Protein AF-A0A3N5PRI4-F1 (afdb_monomer_lite)

Structure (mmCIF, N/CA/C/O backbone):
data_AF-A0A3N5PRI4-F1
#
_entry.id   AF-A0A3N5PRI4-F1
#
loop_
_atom_site.group_PDB
_atom_site.id
_atom_site.type_symbol
_atom_site.label_atom_id
_atom_site.label_alt_id
_atom_site.label_comp_id
_atom_site.label_asym_id
_atom_site.label_entity_id
_atom_site.label_seq_id
_atom_site.pdbx_PDB_ins_code
_atom_site.Cartn_x
_atom_site.Cartn_y
_atom_site.Cartn_z
_atom_site.occupancy
_atom_site.B_iso_or_equiv
_atom_site.auth_seq_id
_atom_site.auth_comp_id
_atom_site.auth_asym_id
_atom_site.auth_atom_id
_atom_site.pdbx_PDB_model_num
ATOM 1 N N . MET A 1 1 ? -57.254 -23.069 -14.482 1.00 60.84 1 MET A N 1
ATOM 2 C CA . MET A 1 1 ? -56.593 -22.223 -13.458 1.00 60.84 1 MET A CA 1
ATOM 3 C C . MET A 1 1 ? -55.163 -22.670 -13.145 1.00 60.84 1 MET A C 1
ATOM 5 O O . MET A 1 1 ? -54.264 -21.875 -13.364 1.00 60.84 1 MET A O 1
ATOM 9 N N . LYS A 1 2 ? -54.900 -23.931 -12.757 1.00 69.81 2 LYS A N 1
ATOM 10 C CA . LYS A 1 2 ? -53.532 -24.426 -12.449 1.00 69.81 2 LYS A CA 1
ATOM 11 C C . LYS A 1 2 ? -52.490 -24.187 -13.560 1.00 69.81 2 LYS A C 1
ATOM 13 O O . LYS A 1 2 ? -51.388 -23.744 -13.274 1.00 69.81 2 LYS A O 1
ATOM 18 N N . LYS A 1 3 ? -52.858 -24.403 -14.830 1.00 80.75 3 LYS A N 1
ATOM 19 C CA . LYS A 1 3 ? -51.966 -24.170 -15.985 1.00 80.75 3 LYS A CA 1
ATOM 20 C C . LYS A 1 3 ? -51.536 -22.702 -16.135 1.00 80.75 3 LYS A C 1
ATOM 22 O O . LYS A 1 3 ? -50.388 -22.446 -16.457 1.00 80.75 3 LYS A O 1
ATOM 27 N N . ILE A 1 4 ? -52.434 -21.757 -15.849 1.00 90.44 4 ILE A N 1
ATOM 28 C CA . ILE A 1 4 ? -52.153 -20.313 -15.943 1.00 90.44 4 ILE A CA 1
ATOM 29 C C . ILE A 1 4 ? -51.148 -19.902 -14.863 1.00 90.44 4 ILE A C 1
ATOM 31 O O . ILE A 1 4 ? -50.201 -19.180 -15.147 1.00 90.44 4 ILE A O 1
ATOM 35 N N . VAL A 1 5 ? -51.313 -20.429 -13.645 1.00 91.06 5 VAL A N 1
ATOM 36 C CA . VAL A 1 5 ? -50.389 -20.181 -12.528 1.00 91.06 5 VAL A CA 1
ATOM 37 C C . VAL A 1 5 ? -48.994 -20.729 -12.832 1.00 91.06 5 VAL A C 1
ATOM 39 O O . VAL A 1 5 ? -48.007 -20.039 -12.608 1.00 91.06 5 VAL A O 1
ATOM 42 N N . ILE A 1 6 ? -48.903 -21.936 -13.400 1.00 92.19 6 ILE A N 1
ATOM 43 C CA . ILE A 1 6 ? -47.617 -22.538 -13.782 1.00 92.19 6 ILE A CA 1
ATOM 44 C C . ILE A 1 6 ? -46.915 -21.691 -14.849 1.00 92.19 6 ILE A C 1
ATOM 46 O O . ILE A 1 6 ? -45.735 -21.389 -14.704 1.00 92.19 6 ILE A O 1
ATOM 50 N N . VAL A 1 7 ? -47.639 -21.262 -15.887 1.00 93.88 7 VAL A N 1
ATOM 51 C CA . VAL A 1 7 ? -47.075 -20.416 -16.951 1.00 93.88 7 VAL A CA 1
ATOM 52 C C . VAL A 1 7 ? -46.583 -19.081 -16.387 1.00 93.88 7 VAL A C 1
ATOM 54 O O . VAL A 1 7 ? -45.462 -18.677 -16.685 1.00 93.88 7 VAL A O 1
ATOM 57 N N . ALA A 1 8 ? -47.363 -18.439 -15.514 1.00 94.06 8 ALA A N 1
ATOM 58 C CA . ALA A 1 8 ? -46.956 -17.197 -14.862 1.00 94.06 8 ALA A CA 1
ATOM 59 C C . ALA A 1 8 ? -45.675 -17.373 -14.027 1.00 94.06 8 ALA A C 1
ATOM 61 O O . ALA A 1 8 ? -44.766 -16.550 -14.120 1.00 94.06 8 ALA A O 1
ATOM 62 N N . LEU A 1 9 ? -45.561 -18.469 -13.266 1.00 93.31 9 LEU A N 1
ATOM 63 C CA . LEU A 1 9 ? -44.353 -18.770 -12.494 1.00 93.31 9 LEU A CA 1
ATOM 64 C C . LEU A 1 9 ? -43.129 -18.974 -13.391 1.00 93.31 9 LEU A C 1
ATOM 66 O O . LEU A 1 9 ? -42.048 -18.491 -13.058 1.00 93.31 9 LEU A O 1
ATOM 70 N N . VAL A 1 10 ? -43.275 -19.671 -14.519 1.00 95.62 10 VAL A N 1
ATOM 71 C CA . VAL A 1 10 ? -42.166 -19.876 -15.461 1.00 95.62 10 VAL A CA 1
ATOM 72 C C . VAL A 1 10 ? -41.699 -18.537 -16.030 1.00 95.62 10 VAL A C 1
ATOM 74 O O . VAL A 1 10 ? -40.504 -18.256 -16.007 1.00 95.62 10 VAL A O 1
ATOM 77 N N . CYS A 1 11 ? -42.624 -17.672 -16.455 1.00 96.25 11 CYS A N 1
ATOM 78 C CA . CYS A 1 11 ? -42.282 -16.343 -16.964 1.00 96.25 11 CYS A CA 1
ATOM 79 C C . CYS A 1 11 ? -41.551 -15.486 -15.921 1.00 96.25 11 CYS A C 1
ATOM 81 O O . CYS A 1 11 ? -40.554 -14.848 -16.252 1.00 96.25 11 CYS A O 1
ATOM 83 N N . ILE A 1 12 ? -42.002 -15.504 -14.662 1.00 97.00 12 ILE A N 1
ATOM 84 C CA . ILE A 1 12 ? -41.354 -14.763 -13.569 1.00 97.00 12 ILE A CA 1
ATOM 85 C C . ILE A 1 12 ? -39.934 -15.283 -13.324 1.00 97.00 12 ILE A C 1
ATOM 87 O O . ILE A 1 12 ? -39.006 -14.487 -13.221 1.00 97.00 12 ILE A O 1
ATOM 91 N N . ASN A 1 13 ? -39.735 -16.602 -13.281 1.00 96.38 13 ASN A N 1
ATOM 92 C CA . ASN A 1 13 ? -38.403 -17.179 -13.075 1.00 96.38 13 ASN A CA 1
ATOM 93 C C . ASN A 1 13 ? -37.444 -16.853 -14.226 1.00 96.38 13 ASN A C 1
ATOM 95 O O . ASN A 1 13 ? -36.287 -16.525 -13.980 1.00 96.38 13 ASN A O 1
ATOM 99 N N . VAL A 1 14 ? -37.922 -16.888 -15.473 1.00 96.00 14 VAL A N 1
ATOM 100 C CA . VAL A 1 14 ? -37.112 -16.504 -16.639 1.00 96.00 14 VAL A CA 1
ATOM 101 C C . VAL A 1 14 ? -36.749 -15.019 -16.587 1.00 96.00 14 VAL A C 1
ATOM 103 O O . VAL A 1 14 ? -35.591 -14.670 -16.802 1.00 96.00 14 VAL A O 1
ATOM 106 N N . ALA A 1 15 ? -37.696 -14.143 -16.242 1.00 95.00 15 ALA A N 1
ATOM 107 C CA . ALA A 1 15 ? -37.430 -12.714 -16.086 1.00 95.00 15 ALA A CA 1
ATOM 108 C C . ALA A 1 15 ? -36.403 -12.436 -14.974 1.00 95.00 15 ALA A C 1
ATOM 110 O O . ALA A 1 15 ? -35.487 -11.637 -15.166 1.00 95.00 15 ALA A O 1
ATOM 111 N N . LEU A 1 16 ? -36.510 -13.136 -13.840 1.00 93.56 16 LEU A N 1
ATOM 112 C CA . LEU A 1 16 ? -35.543 -13.052 -12.743 1.00 93.56 16 LEU A CA 1
ATOM 113 C C . LEU A 1 16 ? -34.152 -13.538 -13.165 1.00 93.56 16 LEU A C 1
ATOM 115 O O . LEU A 1 16 ? -33.159 -12.897 -12.828 1.00 93.56 16 LEU A O 1
ATOM 119 N N . LEU A 1 17 ? -34.068 -14.624 -13.940 1.00 92.31 17 LEU A N 1
ATOM 120 C CA . LEU A 1 17 ? -32.799 -15.138 -14.459 1.00 92.31 17 LEU A CA 1
ATOM 121 C C . LEU A 1 17 ? -32.121 -14.116 -15.383 1.00 92.31 17 LEU A C 1
ATOM 123 O O . LEU A 1 17 ? -30.932 -13.845 -15.242 1.00 92.31 17 LEU A O 1
ATOM 127 N N . ILE A 1 18 ? -32.884 -13.509 -16.295 1.00 93.06 18 ILE A N 1
ATOM 128 C CA . ILE A 1 18 ? -32.379 -12.472 -17.205 1.00 93.06 18 ILE A CA 1
ATOM 129 C C . ILE A 1 18 ? -31.904 -11.248 -16.420 1.00 93.06 18 ILE A C 1
ATOM 131 O O . ILE A 1 18 ? -30.838 -10.712 -16.721 1.00 93.06 18 ILE A O 1
ATOM 135 N N . ALA A 1 19 ? -32.654 -10.819 -15.402 1.00 91.00 19 ALA A N 1
ATOM 136 C CA . ALA A 1 19 ? -32.258 -9.703 -14.548 1.00 91.00 19 ALA A CA 1
ATOM 137 C C . ALA A 1 19 ? -30.940 -9.989 -13.809 1.00 91.00 19 ALA A C 1
ATOM 139 O O . ALA A 1 19 ? -30.077 -9.116 -13.741 1.00 91.00 19 ALA A O 1
ATOM 140 N N . LEU A 1 20 ? -30.755 -11.220 -13.320 1.00 85.88 20 LEU A N 1
ATOM 141 C CA . LEU A 1 20 ? -29.527 -11.639 -12.646 1.00 85.88 20 LEU A CA 1
ATOM 142 C C . LEU A 1 20 ? -28.322 -11.627 -13.597 1.00 85.88 20 LEU A C 1
ATOM 144 O O . LEU A 1 20 ? -27.259 -11.136 -13.235 1.00 85.88 20 LEU A O 1
ATOM 148 N N . LEU A 1 21 ? -28.501 -12.128 -14.822 1.00 84.69 21 LEU A N 1
ATOM 149 C CA . LEU A 1 21 ? -27.455 -12.152 -15.850 1.00 84.69 21 LEU A CA 1
ATOM 150 C C . LEU A 1 21 ? -27.137 -10.759 -16.413 1.00 84.69 21 LEU A C 1
ATOM 152 O O . LEU A 1 21 ? -26.014 -10.511 -16.839 1.00 84.69 21 LEU A O 1
ATOM 156 N N . SER A 1 22 ? -28.118 -9.853 -16.421 1.00 84.38 22 SER A N 1
ATOM 157 C CA . SER A 1 22 ? -27.944 -8.472 -16.892 1.00 84.38 22 SER A CA 1
ATOM 158 C C . SER A 1 22 ? -27.288 -7.575 -15.845 1.00 84.38 22 SER A C 1
ATOM 160 O O . SER A 1 22 ? -26.789 -6.501 -16.180 1.00 84.38 22 SER A O 1
ATOM 162 N N . HIS A 1 23 ? -27.277 -7.992 -14.577 1.00 79.00 23 HIS A N 1
ATOM 163 C CA . HIS A 1 23 ? -26.512 -7.305 -13.553 1.00 79.00 23 HIS A CA 1
ATOM 164 C C . HIS A 1 23 ? -25.037 -7.666 -13.724 1.00 79.00 23 HIS A C 1
ATOM 166 O O . HIS A 1 23 ? -24.561 -8.693 -13.245 1.00 79.00 23 HIS A O 1
ATOM 172 N N . SER A 1 24 ? -24.307 -6.812 -14.439 1.00 63.09 24 SER A N 1
ATOM 173 C CA . SER A 1 24 ? -22.852 -6.870 -14.510 1.00 63.09 24 SER A CA 1
ATOM 174 C C . SER A 1 24 ? -22.297 -6.859 -13.090 1.00 63.09 24 SER A C 1
ATOM 176 O O . SER A 1 24 ? -22.390 -5.847 -12.391 1.00 63.09 24 SER A O 1
ATOM 178 N N . THR A 1 25 ? -21.734 -7.989 -12.660 1.00 65.06 25 THR A N 1
ATOM 179 C CA . THR A 1 25 ? -20.953 -8.044 -11.428 1.00 65.06 25 THR A CA 1
ATOM 180 C C . THR A 1 25 ? -19.899 -6.945 -11.517 1.00 65.06 25 THR A C 1
ATOM 182 O O . THR A 1 25 ? -19.210 -6.889 -12.545 1.00 65.06 25 THR A O 1
ATOM 185 N N . PRO A 1 26 ? -19.759 -6.065 -10.508 1.00 65.19 26 PRO A N 1
ATOM 186 C CA . PRO A 1 26 ? -18.657 -5.120 -10.507 1.00 65.19 26 PRO A CA 1
ATOM 187 C C . PRO A 1 26 ? -17.379 -5.925 -10.712 1.00 65.19 26 PRO A C 1
ATOM 189 O O . PRO A 1 26 ? -17.216 -6.980 -10.095 1.00 65.19 26 PRO A O 1
ATOM 192 N N . THR A 1 27 ? -16.514 -5.470 -11.618 1.00 61.50 27 THR A N 1
ATOM 193 C CA . THR A 1 27 ? -15.192 -6.063 -11.802 1.00 61.50 27 THR A CA 1
ATOM 194 C C . THR A 1 27 ? -14.543 -6.139 -10.432 1.00 61.50 27 THR A C 1
ATOM 196 O O . THR A 1 27 ? -14.172 -5.115 -9.852 1.00 61.50 27 THR A O 1
ATOM 199 N N . ALA A 1 28 ? -14.467 -7.352 -9.888 1.00 53.19 28 ALA A N 1
ATOM 200 C CA . ALA A 1 28 ? -13.667 -7.618 -8.720 1.00 53.19 28 ALA A CA 1
ATOM 201 C C . ALA A 1 28 ? -12.236 -7.351 -9.170 1.00 53.19 28 ALA A C 1
ATOM 203 O O . ALA A 1 28 ? -11.653 -8.148 -9.904 1.00 53.19 28 ALA A O 1
ATOM 204 N N . ASN A 1 29 ? -11.703 -6.189 -8.796 1.00 56.12 29 ASN A N 1
ATOM 205 C CA . ASN A 1 29 ? -10.282 -5.909 -8.906 1.00 56.12 29 ASN A CA 1
ATOM 206 C C . ASN A 1 29 ? -9.587 -6.843 -7.907 1.00 56.12 29 ASN A C 1
ATOM 208 O O . ASN A 1 29 ? -9.276 -6.454 -6.783 1.00 56.12 29 ASN A O 1
ATOM 212 N N . ALA A 1 30 ? -9.453 -8.118 -8.276 1.00 51.19 30 ALA A N 1
ATOM 213 C CA . ALA A 1 30 ? -8.570 -9.037 -7.593 1.00 51.19 30 ALA A CA 1
ATOM 214 C C . ALA A 1 30 ? -7.160 -8.445 -7.660 1.00 51.19 30 ALA A C 1
ATOM 216 O O . ALA A 1 30 ? -6.798 -7.804 -8.652 1.00 51.19 30 ALA A O 1
ATOM 217 N N . GLN A 1 31 ? -6.393 -8.630 -6.584 1.00 55.97 31 GLN A N 1
ATOM 218 C CA . GLN A 1 31 ? -4.979 -8.267 -6.547 1.00 55.97 31 GLN A CA 1
ATOM 219 C C . GLN A 1 31 ? -4.313 -8.752 -7.837 1.00 55.97 31 GLN A C 1
ATOM 221 O O . GLN A 1 31 ? -4.594 -9.869 -8.279 1.00 55.97 31 GLN A O 1
ATOM 226 N N . ALA A 1 32 ? -3.515 -7.877 -8.455 1.00 52.47 32 ALA A N 1
ATOM 227 C CA . ALA A 1 32 ? -2.928 -8.108 -9.764 1.00 52.47 32 ALA A CA 1
ATOM 228 C C . ALA A 1 32 ? -2.379 -9.539 -9.872 1.00 52.47 32 ALA A C 1
ATOM 230 O O . ALA A 1 32 ? -1.618 -10.012 -9.027 1.00 52.47 32 ALA A O 1
ATOM 231 N N . TYR A 1 33 ? -2.815 -10.251 -10.909 1.00 52.50 33 TYR A N 1
ATOM 232 C CA . TYR A 1 33 ? -2.170 -11.491 -11.306 1.00 52.50 33 TYR A CA 1
ATOM 233 C C . TYR A 1 33 ? -0.752 -11.118 -11.751 1.00 52.50 33 TYR A C 1
ATOM 235 O O . TYR A 1 33 ? -0.605 -10.267 -12.629 1.00 52.50 33 TYR A O 1
ATOM 243 N N . HIS A 1 34 ? 0.241 -11.694 -11.066 1.00 48.88 34 HIS A N 1
ATOM 244 C CA . HIS A 1 34 ? 1.689 -11.478 -11.196 1.00 48.88 34 HIS A CA 1
ATOM 245 C C . HIS A 1 34 ? 2.121 -10.608 -12.392 1.00 48.88 34 HIS A C 1
ATOM 247 O O . HIS A 1 34 ? 2.009 -11.020 -13.548 1.00 48.88 34 HIS A O 1
ATOM 253 N N . GLY A 1 35 ? 2.711 -9.443 -12.102 1.00 54.91 35 GLY A N 1
ATOM 254 C CA . GLY A 1 35 ? 3.520 -8.697 -13.070 1.00 54.91 35 GLY A CA 1
ATOM 255 C C . GLY A 1 35 ? 2.858 -7.523 -13.796 1.00 54.91 35 GLY A C 1
ATOM 256 O O . GLY A 1 35 ? 3.546 -6.873 -14.581 1.00 54.91 35 GLY A O 1
ATOM 257 N N . GLN A 1 36 ? 1.585 -7.188 -13.545 1.00 57.00 36 GLN A N 1
ATOM 258 C CA . GLN A 1 36 ? 0.963 -6.005 -14.170 1.00 57.00 36 GLN A CA 1
ATOM 259 C C . GLN A 1 36 ? 0.871 -4.770 -13.268 1.00 57.00 36 GLN A C 1
ATOM 261 O O . GLN A 1 36 ? 0.952 -3.656 -13.783 1.00 57.00 36 GLN A O 1
ATOM 266 N N . THR A 1 37 ? 0.707 -4.916 -11.948 1.00 59.81 37 THR A N 1
ATOM 267 C CA . THR A 1 37 ? 0.780 -3.805 -10.973 1.00 59.81 37 THR A CA 1
ATOM 268 C C . THR A 1 37 ? 0.753 -4.357 -9.546 1.00 59.81 37 THR A C 1
ATOM 270 O O . THR A 1 37 ? -0.252 -4.309 -8.839 1.00 59.81 37 THR A O 1
ATOM 273 N N . ASP A 1 38 ? 1.883 -4.911 -9.119 1.00 76.12 38 ASP A N 1
ATOM 274 C CA . ASP A 1 38 ? 2.014 -5.532 -7.802 1.00 76.12 38 ASP A CA 1
ATOM 275 C C . ASP A 1 38 ? 2.357 -4.459 -6.757 1.00 76.12 38 ASP A C 1
ATOM 277 O O . ASP A 1 38 ? 3.512 -4.253 -6.376 1.00 76.12 38 ASP A O 1
ATOM 281 N N . TYR A 1 39 ? 1.332 -3.713 -6.340 1.00 83.81 39 TYR A N 1
ATOM 282 C CA . TYR A 1 39 ? 1.424 -2.789 -5.217 1.00 83.81 39 TYR A CA 1
ATOM 283 C C . TYR A 1 39 ? 0.995 -3.482 -3.927 1.00 83.81 39 TYR A C 1
ATOM 285 O O . TYR A 1 39 ? -0.121 -3.991 -3.829 1.00 83.81 39 TYR A O 1
ATOM 293 N N . ILE A 1 40 ? 1.854 -3.446 -2.910 1.00 87.31 40 ILE A N 1
ATOM 294 C CA . ILE A 1 40 ? 1.462 -3.790 -1.542 1.00 87.31 40 ILE A CA 1
ATOM 295 C C . ILE A 1 40 ? 1.203 -2.491 -0.790 1.00 87.31 40 ILE A C 1
ATOM 297 O O . ILE A 1 40 ? 2.064 -1.612 -0.744 1.00 87.31 40 ILE A O 1
ATOM 301 N N . VAL A 1 41 ? 0.020 -2.383 -0.188 1.00 89.94 41 VAL A N 1
ATOM 302 C CA . VAL A 1 41 ? -0.355 -1.259 0.671 1.00 89.94 41 VAL A CA 1
ATOM 303 C C . VAL A 1 41 ? -0.458 -1.757 2.102 1.00 89.94 41 VAL A C 1
ATOM 305 O O . VAL A 1 41 ? -1.181 -2.711 2.384 1.00 89.94 41 VAL A O 1
ATOM 308 N N . LEU A 1 42 ? 0.283 -1.117 3.000 1.00 89.06 42 LEU A N 1
ATOM 309 C CA . LEU A 1 42 ? 0.364 -1.477 4.412 1.00 89.06 42 LEU A CA 1
ATOM 310 C C . LEU A 1 42 ? 0.139 -0.231 5.259 1.00 89.06 42 LEU A C 1
ATOM 312 O O . LEU A 1 42 ? 0.661 0.840 4.950 1.00 89.06 42 LEU A O 1
ATOM 316 N N . THR A 1 43 ? -0.599 -0.376 6.351 1.00 91.19 43 THR A N 1
ATOM 317 C CA . THR A 1 43 ? -0.650 0.640 7.402 1.00 91.19 43 THR A CA 1
ATOM 318 C C . THR A 1 43 ? 0.452 0.371 8.422 1.00 91.19 43 THR A C 1
ATOM 320 O O . THR A 1 43 ? 0.826 -0.775 8.675 1.00 91.19 43 THR A O 1
ATOM 323 N N . GLY A 1 44 ? 1.002 1.430 9.004 1.00 88.19 44 GLY A N 1
ATOM 324 C CA . GLY A 1 44 ? 2.026 1.320 10.038 1.00 88.19 44 GLY A CA 1
ATOM 325 C C . GLY A 1 44 ? 2.234 2.641 10.761 1.00 88.19 44 GLY A C 1
ATOM 326 O O . GLY A 1 44 ? 1.602 3.638 10.429 1.00 88.19 44 GLY A O 1
ATOM 327 N N . ARG A 1 45 ? 3.133 2.657 11.745 1.00 87.88 45 ARG A N 1
ATOM 328 C CA . ARG A 1 45 ? 3.523 3.886 12.450 1.00 87.88 45 ARG A CA 1
ATOM 329 C C . ARG A 1 45 ? 4.817 4.450 11.872 1.00 87.88 45 ARG A C 1
ATOM 331 O O . ARG A 1 45 ? 5.806 3.734 11.721 1.00 87.88 45 ARG A O 1
ATOM 338 N N . ILE A 1 46 ? 4.805 5.743 11.580 1.00 85.62 46 ILE A N 1
ATOM 339 C CA . ILE A 1 46 ? 5.958 6.562 11.225 1.00 85.62 46 ILE A CA 1
ATOM 340 C C . ILE A 1 46 ? 6.502 7.170 12.523 1.00 85.62 46 ILE A C 1
ATOM 342 O O . ILE A 1 46 ? 5.905 8.075 13.102 1.00 85.62 46 ILE A O 1
ATOM 346 N N . GLY A 1 47 ? 7.650 6.679 12.988 1.00 83.12 47 GLY A N 1
ATOM 347 C CA . GLY A 1 47 ? 8.216 7.119 14.266 1.00 83.12 47 GLY A CA 1
ATOM 348 C C . GLY A 1 47 ? 7.354 6.677 15.451 1.00 83.12 47 GLY A C 1
ATOM 349 O O . GLY A 1 47 ? 6.835 5.561 15.454 1.00 83.12 47 GLY A O 1
ATOM 350 N N . THR A 1 48 ? 7.230 7.528 16.471 1.00 81.31 48 THR A N 1
ATOM 351 C CA . THR A 1 48 ? 6.452 7.208 17.674 1.00 81.31 48 THR A CA 1
ATOM 352 C C . THR A 1 48 ? 4.960 7.431 17.487 1.00 81.31 48 THR A C 1
ATOM 354 O O . THR A 1 48 ? 4.210 6.520 17.806 1.00 81.31 48 THR A O 1
ATOM 357 N N . ASP A 1 49 ? 4.497 8.553 16.931 1.00 81.00 49 ASP A N 1
ATOM 358 C CA . ASP A 1 49 ? 3.089 8.968 17.119 1.00 81.00 49 ASP A CA 1
ATOM 359 C C . ASP A 1 49 ? 2.282 9.216 15.842 1.00 81.00 49 ASP A C 1
ATOM 361 O O . ASP A 1 49 ? 1.106 9.572 15.919 1.00 81.00 49 ASP A O 1
ATOM 365 N N . THR A 1 50 ? 2.869 9.002 14.667 1.00 84.31 50 THR A N 1
ATOM 366 C CA . THR A 1 50 ? 2.183 9.264 13.399 1.00 84.31 50 THR A CA 1
ATOM 367 C C . THR A 1 50 ? 1.787 7.955 12.730 1.00 84.31 50 THR A C 1
ATOM 369 O O . THR A 1 50 ? 2.631 7.093 12.506 1.00 84.31 50 THR A O 1
ATOM 372 N N . ASP A 1 51 ? 0.512 7.797 12.381 1.00 86.38 51 ASP A N 1
ATOM 373 C CA . ASP A 1 51 ? 0.064 6.695 11.527 1.00 86.38 51 ASP A CA 1
ATOM 374 C C . ASP A 1 51 ? 0.336 7.035 10.061 1.00 86.38 51 ASP A C 1
ATOM 376 O O . ASP A 1 51 ? 0.082 8.149 9.609 1.00 86.38 51 ASP A O 1
ATOM 380 N N . GLY A 1 52 ? 0.820 6.059 9.306 1.00 90.50 52 GLY A N 1
ATOM 381 C CA . GLY A 1 52 ? 1.178 6.221 7.909 1.00 90.50 52 GLY A CA 1
ATOM 382 C C . GLY A 1 52 ? 0.756 5.050 7.043 1.00 90.50 52 GLY A C 1
ATOM 383 O O . GLY A 1 52 ? 0.439 3.953 7.516 1.00 90.50 52 GLY A O 1
ATOM 384 N N . VAL A 1 53 ? 0.793 5.298 5.739 1.00 92.81 53 VAL A N 1
ATOM 385 C C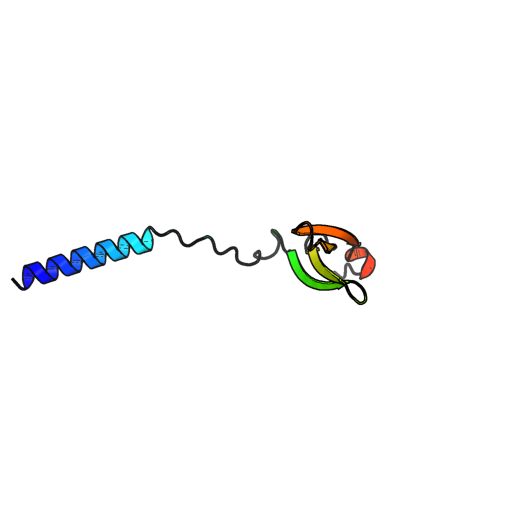A . VAL A 1 53 ? 0.566 4.286 4.710 1.00 92.81 53 VAL A CA 1
ATOM 386 C C . VAL A 1 53 ? 1.853 4.082 3.928 1.00 92.81 53 VAL A C 1
ATOM 388 O O . VAL A 1 53 ? 2.436 5.024 3.393 1.00 92.81 53 VAL A O 1
ATOM 391 N N . TYR A 1 54 ? 2.280 2.833 3.830 1.00 92.25 54 TYR A N 1
ATOM 392 C CA . TYR A 1 54 ? 3.420 2.416 3.034 1.00 92.25 54 TYR A CA 1
ATOM 393 C C . TYR A 1 54 ? 2.908 1.761 1.760 1.00 92.25 54 TYR A C 1
ATOM 395 O O . TYR A 1 54 ? 2.138 0.803 1.812 1.00 92.25 54 TYR A O 1
ATOM 403 N N . ILE A 1 55 ? 3.348 2.276 0.618 1.00 92.88 55 ILE A N 1
ATOM 404 C CA . ILE A 1 55 ? 3.072 1.698 -0.693 1.00 92.88 55 ILE A CA 1
ATOM 405 C C . ILE A 1 55 ? 4.377 1.131 -1.230 1.00 92.88 55 ILE A C 1
ATOM 407 O O . ILE A 1 55 ? 5.346 1.868 -1.423 1.00 92.88 55 ILE A O 1
ATOM 411 N N . VAL A 1 56 ? 4.398 -0.174 -1.469 1.00 91.25 56 VAL A N 1
ATOM 412 C CA . VAL A 1 56 ? 5.527 -0.888 -2.062 1.00 91.25 56 VAL A CA 1
ATOM 413 C C . VAL A 1 56 ? 5.184 -1.229 -3.503 1.00 91.25 56 VAL A C 1
ATOM 415 O O . VAL A 1 56 ? 4.281 -2.016 -3.756 1.00 91.25 56 VAL A O 1
ATOM 418 N N . ASP A 1 57 ? 5.921 -0.640 -4.436 1.00 89.75 57 ASP A N 1
ATOM 419 C CA . ASP A 1 57 ? 5.944 -1.016 -5.846 1.00 89.75 57 ASP A CA 1
ATOM 420 C C . ASP A 1 57 ? 6.902 -2.201 -6.006 1.00 89.75 57 ASP A C 1
ATOM 422 O O . ASP A 1 57 ? 8.128 -2.026 -5.970 1.00 89.75 57 ASP A O 1
ATOM 426 N N . LEU A 1 58 ? 6.356 -3.413 -6.137 1.00 85.00 58 LEU A N 1
ATOM 427 C CA . LEU A 1 58 ? 7.164 -4.626 -6.265 1.00 85.00 58 LEU A CA 1
ATOM 428 C C . LEU A 1 58 ? 7.901 -4.681 -7.608 1.00 85.00 58 LEU A C 1
ATOM 430 O O . LEU A 1 58 ? 9.045 -5.133 -7.651 1.00 85.00 58 LEU A O 1
ATOM 434 N N . ALA A 1 59 ? 7.305 -4.143 -8.676 1.00 83.88 59 ALA A N 1
ATOM 435 C CA . ALA A 1 59 ? 7.918 -4.109 -10.002 1.00 83.88 59 ALA A CA 1
ATOM 436 C C . ALA A 1 59 ? 9.151 -3.195 -10.028 1.00 83.88 59 ALA A C 1
ATOM 438 O O . ALA A 1 59 ? 10.215 -3.571 -10.517 1.00 83.88 59 ALA A O 1
AT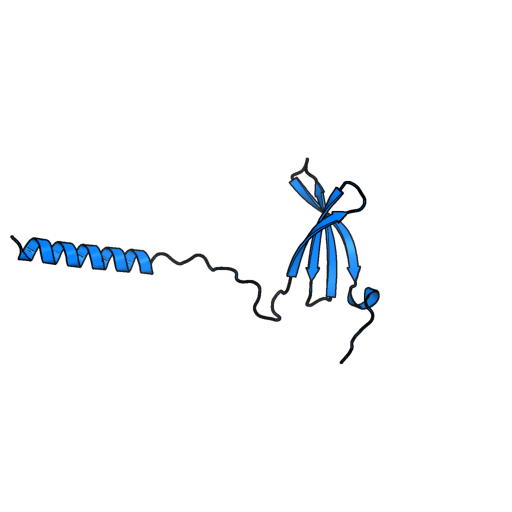OM 439 N N . LYS A 1 60 ? 9.039 -1.992 -9.453 1.00 86.69 60 LYS A N 1
ATOM 440 C CA . LYS A 1 60 ? 10.152 -1.029 -9.384 1.00 86.69 60 LYS A CA 1
ATOM 441 C C . LYS A 1 60 ? 11.068 -1.257 -8.188 1.00 86.69 60 LYS A C 1
ATOM 443 O O . LYS A 1 60 ? 12.081 -0.564 -8.082 1.00 86.69 60 LYS A O 1
ATOM 448 N N . ARG A 1 61 ? 10.706 -2.170 -7.280 1.00 87.94 61 ARG A N 1
ATOM 449 C CA . ARG A 1 61 ? 11.355 -2.371 -5.976 1.00 87.94 61 ARG A CA 1
ATOM 450 C C . ARG A 1 61 ? 11.543 -1.037 -5.245 1.00 87.94 61 ARG A C 1
ATOM 452 O O . ARG A 1 61 ? 12.634 -0.703 -4.781 1.00 87.94 61 ARG A O 1
ATOM 459 N N . LYS A 1 62 ? 10.478 -0.237 -5.177 1.00 91.62 62 LYS A N 1
ATOM 460 C CA . LYS A 1 62 ? 10.459 1.071 -4.505 1.00 91.62 62 LYS A CA 1
ATOM 461 C C . LYS A 1 62 ? 9.371 1.094 -3.450 1.00 91.62 62 LYS A C 1
ATOM 463 O O . LYS A 1 62 ? 8.311 0.518 -3.643 1.00 91.62 62 LYS A O 1
ATOM 468 N N . MET A 1 63 ? 9.619 1.800 -2.360 1.00 92.88 63 MET A N 1
ATOM 469 C CA . MET A 1 63 ? 8.627 2.035 -1.320 1.00 92.88 63 MET A CA 1
ATOM 470 C C . MET A 1 63 ? 8.455 3.532 -1.105 1.00 92.88 63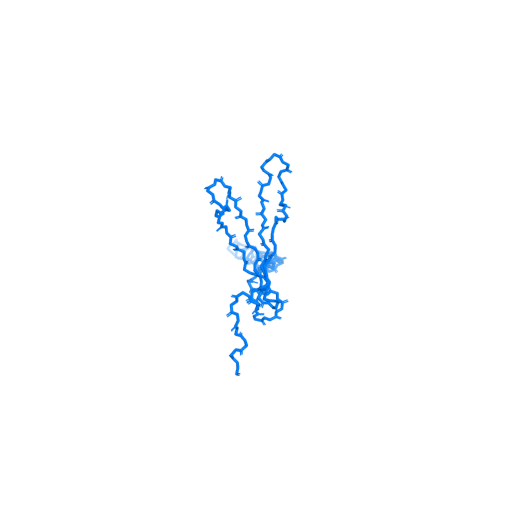 MET A C 1
ATOM 472 O O . MET A 1 63 ? 9.443 4.264 -1.054 1.00 92.88 63 MET A O 1
ATOM 476 N N . ILE A 1 64 ? 7.215 3.981 -0.947 1.00 94.62 64 ILE A N 1
ATOM 477 C CA . ILE A 1 64 ? 6.883 5.352 -0.562 1.00 94.62 64 ILE A CA 1
ATOM 478 C C . ILE A 1 64 ? 6.043 5.305 0.710 1.00 94.62 64 ILE A C 1
ATOM 480 O O . ILE A 1 64 ? 5.098 4.528 0.815 1.00 94.62 64 ILE A O 1
ATOM 484 N N . CYS A 1 65 ? 6.416 6.135 1.673 1.00 93.75 65 CYS A N 1
ATOM 485 C CA . CYS A 1 65 ? 5.690 6.353 2.908 1.00 93.75 65 CYS A CA 1
ATOM 486 C C . CYS A 1 65 ? 4.883 7.650 2.801 1.00 93.75 65 CYS A C 1
ATOM 488 O O . CYS A 1 65 ? 5.433 8.703 2.450 1.00 93.75 65 CYS A O 1
ATOM 490 N N . TYR A 1 66 ? 3.597 7.556 3.113 1.00 93.44 66 TYR A N 1
ATOM 491 C CA . TYR A 1 66 ? 2.644 8.653 3.122 1.00 93.44 66 TYR A CA 1
ATOM 492 C C . TYR A 1 66 ? 2.175 8.939 4.545 1.00 93.44 66 TYR A C 1
ATOM 494 O O . TYR A 1 66 ? 1.771 8.018 5.258 1.00 93.44 66 TYR A O 1
ATOM 502 N N . ASP A 1 67 ? 2.179 10.218 4.915 1.00 92.00 67 ASP A N 1
ATOM 503 C CA . ASP A 1 67 ? 1.421 10.712 6.062 1.00 92.00 67 ASP A CA 1
ATOM 504 C C . ASP A 1 67 ? -0.051 10.832 5.696 1.00 92.00 67 ASP A C 1
ATOM 506 O O . ASP A 1 67 ? -0.381 11.164 4.550 1.00 92.00 67 ASP A O 1
ATOM 510 N N . ILE A 1 68 ? -0.918 10.669 6.686 1.00 85.75 68 ILE A N 1
ATOM 511 C CA . ILE A 1 68 ? -2.322 11.039 6.573 1.00 85.75 68 ILE A CA 1
ATOM 512 C C . ILE A 1 68 ? -2.512 12.387 7.264 1.00 85.75 68 ILE A C 1
ATOM 514 O O . ILE A 1 68 ? -2.654 12.461 8.486 1.00 85.75 68 ILE A O 1
ATOM 518 N N . ASP A 1 69 ? -2.624 13.457 6.477 1.00 85.12 69 ASP A N 1
ATOM 519 C CA . ASP A 1 69 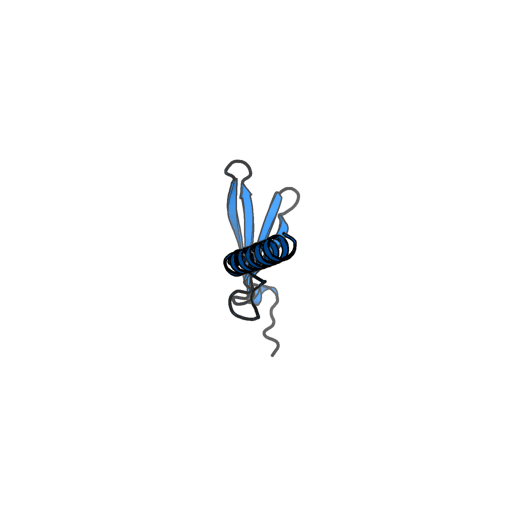? -3.111 14.729 7.003 1.00 85.12 69 ASP A CA 1
ATOM 520 C C . ASP A 1 69 ? -4.607 14.581 7.317 1.00 85.12 69 ASP A C 1
ATOM 522 O O . ASP A 1 69 ? -5.465 14.632 6.430 1.00 85.12 69 ASP A O 1
ATOM 526 N N . LYS A 1 70 ? -4.924 14.376 8.600 1.00 82.81 70 LYS A N 1
ATOM 527 C CA . LYS A 1 70 ? -6.300 14.202 9.092 1.00 82.81 70 LYS A CA 1
ATOM 528 C C . LYS A 1 70 ? -7.142 15.471 8.937 1.00 82.81 70 LYS A C 1
ATOM 530 O O . LYS A 1 70 ? -8.364 15.372 8.828 1.00 82.81 70 LYS A O 1
ATOM 535 N N . THR A 1 71 ? -6.506 16.640 8.893 1.00 86.88 71 THR A N 1
ATOM 536 C CA . THR A 1 71 ? -7.181 17.934 8.743 1.00 86.88 71 THR A CA 1
ATOM 537 C C . THR A 1 71 ? -7.615 18.132 7.298 1.00 86.88 71 THR A C 1
ATOM 539 O O . THR A 1 71 ? -8.773 18.440 7.027 1.00 86.88 71 THR A O 1
ATOM 542 N N . GLN A 1 72 ? -6.698 17.905 6.355 1.00 88.19 72 GLN A N 1
ATOM 543 C CA . GLN A 1 72 ? -6.965 18.089 4.927 1.00 88.19 72 GLN A CA 1
ATOM 544 C C . GLN A 1 72 ? -7.532 16.842 4.239 1.00 88.19 72 GLN A C 1
ATOM 546 O O . GLN A 1 72 ? -7.935 16.925 3.079 1.00 88.19 72 GLN A O 1
ATOM 551 N N . LYS A 1 73 ? -7.570 15.697 4.936 1.00 86.56 73 LYS A N 1
ATOM 552 C CA . LYS A 1 73 ? -7.931 14.373 4.400 1.00 86.56 73 LYS A CA 1
ATOM 553 C C . LYS A 1 73 ? -7.109 14.012 3.157 1.00 86.56 73 LYS A C 1
ATOM 555 O O . LYS A 1 73 ? -7.646 13.521 2.165 1.00 86.56 73 LYS A O 1
ATOM 560 N N . LYS A 1 74 ? -5.803 14.289 3.203 1.00 87.69 74 LYS A N 1
ATOM 561 C CA . LYS A 1 74 ? -4.870 14.073 2.089 1.00 87.69 74 LYS A CA 1
ATOM 562 C C . LYS A 1 74 ? -3.706 13.185 2.502 1.00 87.69 74 LYS A C 1
ATOM 564 O O . LYS A 1 74 ? -3.243 13.242 3.637 1.00 87.69 74 LYS A O 1
ATOM 569 N N . LEU A 1 75 ? -3.236 12.388 1.545 1.00 87.94 75 LEU A N 1
ATOM 570 C CA . LEU A 1 75 ? -2.004 11.620 1.673 1.00 87.94 75 LEU A CA 1
ATOM 571 C C . LEU A 1 75 ? -0.831 12.461 1.179 1.00 87.94 75 LEU A C 1
ATOM 573 O O . LEU A 1 75 ? -0.808 12.862 0.013 1.00 87.94 75 LEU A O 1
ATOM 577 N N . THR A 1 76 ? 0.154 12.686 2.042 1.00 90.75 76 THR A N 1
ATOM 578 C CA . THR A 1 76 ? 1.355 13.457 1.702 1.00 90.75 76 THR A CA 1
ATOM 579 C C . THR A 1 76 ? 2.560 12.533 1.710 1.00 90.75 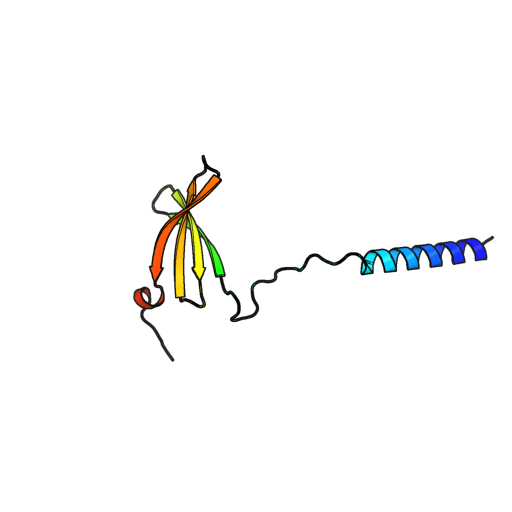76 THR A C 1
ATOM 581 O O . THR A 1 76 ? 2.874 11.928 2.731 1.00 90.75 76 THR A O 1
ATOM 584 N N . ALA A 1 77 ? 3.245 12.399 0.572 1.00 91.00 77 ALA A N 1
ATOM 585 C CA . ALA A 1 77 ? 4.456 11.587 0.495 1.00 91.00 77 ALA A CA 1
ATOM 586 C C . ALA A 1 77 ? 5.567 12.235 1.332 1.00 91.00 77 ALA A C 1
ATOM 588 O O . ALA A 1 77 ? 6.005 13.342 1.024 1.00 91.00 77 ALA A O 1
ATOM 589 N N . ILE A 1 78 ? 6.035 11.544 2.371 1.00 91.25 78 ILE A N 1
ATOM 590 C CA . ILE A 1 78 ? 7.078 12.069 3.267 1.00 91.25 78 ILE A CA 1
ATOM 591 C C . ILE A 1 78 ? 8.450 11.544 2.860 1.00 91.25 78 ILE A C 1
ATOM 593 O O . ILE A 1 78 ? 9.461 12.241 2.948 1.00 91.25 78 ILE A O 1
ATOM 597 N N . ARG A 1 79 ? 8.515 10.274 2.449 1.00 89.56 79 ARG A N 1
ATOM 598 C CA . ARG A 1 79 ? 9.791 9.613 2.177 1.00 89.56 79 ARG A CA 1
ATOM 599 C C . ARG A 1 79 ? 9.640 8.493 1.162 1.00 89.56 79 ARG A C 1
ATOM 601 O O . ARG A 1 79 ? 8.703 7.707 1.233 1.00 89.56 79 ARG A O 1
ATOM 608 N N . ALA A 1 80 ? 10.623 8.380 0.276 1.00 92.56 80 ALA A N 1
ATOM 609 C CA . ALA A 1 80 ? 10.786 7.246 -0.621 1.00 92.56 80 ALA A CA 1
ATOM 610 C C . ALA A 1 80 ? 12.053 6.454 -0.270 1.00 92.56 80 ALA A C 1
ATOM 612 O O . ALA A 1 80 ? 13.040 7.014 0.216 1.00 92.56 80 ALA A O 1
ATOM 613 N N . ARG A 1 81 ? 12.025 5.145 -0.517 1.00 91.81 81 ARG A N 1
ATOM 614 C CA . ARG A 1 81 ? 13.157 4.227 -0.371 1.00 91.81 81 ARG A CA 1
ATOM 615 C C . ARG A 1 81 ? 13.275 3.357 -1.610 1.00 91.81 81 ARG A C 1
ATOM 617 O O . ARG A 1 81 ? 12.274 2.927 -2.185 1.00 91.81 81 ARG A O 1
ATOM 624 N N . ASN A 1 82 ? 14.511 3.111 -2.022 1.00 91.81 82 ASN A N 1
ATOM 625 C CA . ASN A 1 82 ? 14.814 2.166 -3.080 1.00 91.81 82 ASN A CA 1
ATOM 626 C C . ASN A 1 82 ? 15.150 0.825 -2.421 1.00 91.81 82 ASN A C 1
ATOM 628 O O . ASN A 1 82 ? 16.196 0.665 -1.802 1.00 91.81 82 ASN A O 1
ATOM 632 N N . LEU A 1 83 ? 14.240 -0.139 -2.533 1.00 89.88 83 LEU A N 1
ATOM 633 C CA . LEU A 1 83 ? 14.397 -1.437 -1.883 1.00 89.88 83 LEU A CA 1
ATOM 634 C C . LEU A 1 83 ? 15.531 -2.243 -2.521 1.00 89.88 83 LEU A C 1
ATOM 636 O O . LEU A 1 83 ? 16.167 -3.043 -1.841 1.00 89.88 83 LEU A O 1
ATOM 640 N N . LYS A 1 84 ? 15.839 -1.999 -3.803 1.00 88.31 84 LYS A N 1
ATOM 641 C CA . LYS A 1 84 ? 16.974 -2.643 -4.471 1.00 88.31 84 LYS A CA 1
ATOM 642 C C . LYS A 1 84 ? 18.301 -2.268 -3.803 1.00 88.31 84 LYS A C 1
ATOM 644 O O . LYS A 1 84 ? 19.126 -3.150 -3.579 1.00 88.31 84 LYS A O 1
ATOM 649 N N . SER A 1 85 ? 18.498 -0.991 -3.464 1.00 88.00 85 SER A N 1
ATOM 650 C CA . SER A 1 85 ? 19.711 -0.538 -2.767 1.00 88.00 85 SER A CA 1
ATOM 651 C C . SER A 1 85 ? 19.715 -0.921 -1.291 1.00 88.00 85 SER A C 1
ATOM 653 O O . SER A 1 85 ? 20.759 -1.299 -0.773 1.00 88.00 85 SER A O 1
ATOM 655 N N . ASP A 1 86 ? 18.560 -0.844 -0.626 1.00 87.50 86 ASP A N 1
ATOM 656 C CA . ASP A 1 86 ? 18.461 -1.048 0.824 1.00 87.50 86 ASP A CA 1
ATOM 657 C C . ASP A 1 86 ? 18.650 -2.522 1.227 1.00 87.50 86 ASP A C 1
ATOM 659 O O . ASP A 1 86 ? 19.207 -2.800 2.286 1.00 87.50 86 ASP A O 1
ATOM 663 N N . PHE A 1 87 ? 18.210 -3.469 0.389 1.00 85.81 87 PHE A N 1
ATOM 664 C CA . PHE A 1 87 ? 18.258 -4.909 0.689 1.00 85.81 87 PHE A CA 1
ATOM 665 C C . PHE A 1 87 ? 19.278 -5.692 -0.146 1.00 85.81 87 PHE A C 1
ATOM 667 O O . PHE A 1 87 ? 19.470 -6.887 0.086 1.00 85.81 87 PHE A O 1
ATOM 674 N N . GLY A 1 88 ? 19.946 -5.026 -1.094 1.00 70.81 88 GLY A N 1
ATOM 675 C CA . GLY A 1 88 ? 21.181 -5.480 -1.727 1.00 70.81 88 GLY A CA 1
ATOM 676 C C . GLY A 1 88 ? 21.193 -6.930 -2.208 1.00 70.81 88 GLY A C 1
ATOM 677 O O . GLY A 1 88 ? 22.103 -7.659 -1.830 1.00 70.81 88 GLY A O 1
ATOM 678 N N . ARG A 1 89 ? 20.218 -7.364 -3.022 1.00 60.41 89 ARG A N 1
ATOM 679 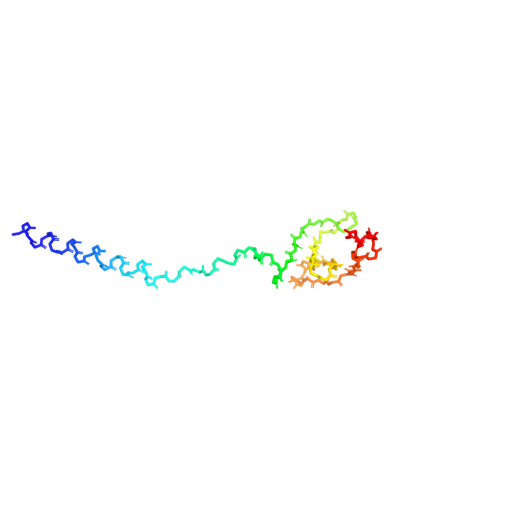C CA . ARG A 1 89 ? 20.260 -8.650 -3.749 1.00 60.41 89 ARG A CA 1
ATOM 680 C C . ARG A 1 89 ? 19.479 -8.581 -5.063 1.00 60.41 89 ARG A C 1
ATOM 682 O O . ARG A 1 89 ? 18.252 -8.588 -5.057 1.00 60.41 89 ARG A O 1
ATOM 689 N N . ASP A 1 90 ? 20.203 -8.588 -6.176 1.00 60.22 90 ASP A N 1
ATOM 690 C CA . ASP A 1 90 ? 19.822 -9.425 -7.314 1.00 60.22 90 ASP A CA 1
ATOM 691 C C . ASP A 1 90 ? 20.483 -10.780 -7.019 1.00 60.22 90 ASP A C 1
ATOM 693 O O . ASP A 1 90 ? 21.683 -10.944 -7.214 1.00 60.22 90 ASP A O 1
ATOM 697 N N . ARG A 1 91 ? 19.762 -11.690 -6.357 1.00 54.84 91 ARG A N 1
ATOM 698 C CA . ARG A 1 91 ? 20.170 -13.097 -6.285 1.00 54.84 91 ARG A CA 1
ATOM 699 C C . ARG A 1 91 ? 19.335 -13.838 -7.313 1.00 54.84 91 ARG A C 1
ATOM 701 O O . ARG A 1 91 ? 18.292 -14.368 -6.949 1.00 54.84 91 ARG A O 1
ATOM 708 N N . ASP A 1 92 ? 19.822 -13.796 -8.543 1.00 49.78 92 ASP A N 1
ATOM 709 C CA . ASP A 1 92 ? 19.630 -14.846 -9.539 1.00 49.78 92 ASP A CA 1
ATOM 710 C C . ASP A 1 92 ? 21.008 -15.475 -9.786 1.00 49.78 92 ASP A C 1
ATOM 712 O O . ASP A 1 92 ? 21.985 -14.698 -9.928 1.00 49.78 92 ASP A O 1
#

Sequence (92 aa):
MKKIVIVALVCINVALLIALLSHSTPTANAQAYHGQTDYIVLTGRIGTDTDGVYIVDLAKRKMICYDIDKTQKKLTAIRARNLKSDFGRDRD

pLDDT: mean 82.12, std 13.85, range [48.88, 97.0]

Radius of gyration: 25.51 Å; chains: 1; bounding box: 78×42×35 Å

Foldseek 3Di:
DVVVVVVVVVVVVVVVVVVVVPPPDPPPPDQDDPDDWRWDWDWDDDPDDFIWIWIAGPNQQKIWIWGQPPPVRDTDTDDMDRNCVVVPDPPD

Secondary structure (DSSP, 8-state):
-HHHHHHHHHHHHHHHHHHHHHS-------S--TTS--EEEEEEEETTTEEEEEEEETTTTEEEEEEEETTTTEEEEEEEEEHHHHH-----